Protein AF-A0A117S5V1-F1 (afdb_monomer_lite)

Radius of gyration: 14.35 Å; chains: 1; bounding box: 34×30×37 Å

Structure (mmCIF, N/CA/C/O backbone):
data_AF-A0A117S5V1-F1
#
_entry.id   AF-A0A117S5V1-F1
#
loop_
_atom_site.group_PDB
_atom_site.id
_atom_site.type_symbol
_atom_site.label_atom_id
_atom_site.label_alt_id
_atom_site.label_comp_id
_atom_site.label_asym_id
_atom_site.label_entity_id
_atom_site.label_seq_id
_atom_site.pdbx_PDB_ins_code
_atom_site.Cartn_x
_atom_site.Cartn_y
_atom_site.Cartn_z
_atom_site.occupancy
_atom_site.B_iso_or_equiv
_atom_site.auth_seq_id
_atom_site.auth_comp_id
_atom_site.auth_asym_id
_atom_site.auth_atom_id
_atom_site.pdbx_PDB_model_num
ATOM 1 N N . MET A 1 1 ? 0.806 6.254 17.071 1.00 56.28 1 MET A N 1
ATOM 2 C CA . MET A 1 1 ? 1.609 7.244 16.312 1.00 56.28 1 MET A CA 1
ATOM 3 C C . MET A 1 1 ? 2.548 6.593 15.286 1.00 56.28 1 MET A C 1
ATOM 5 O O . MET A 1 1 ? 2.661 7.131 14.195 1.00 56.28 1 MET A O 1
ATOM 9 N N . TYR A 1 2 ? 3.140 5.422 15.573 1.00 60.62 2 TYR A N 1
ATOM 10 C CA . TYR A 1 2 ? 4.070 4.694 14.683 1.00 60.62 2 TYR A CA 1
ATOM 11 C C . TYR A 1 2 ? 3.536 4.428 13.257 1.00 60.62 2 TYR A C 1
ATOM 13 O O . TYR A 1 2 ? 4.162 4.833 12.282 1.00 60.62 2 TYR A O 1
ATOM 21 N N . PHE A 1 3 ? 2.325 3.873 13.127 1.00 64.31 3 PHE A N 1
ATOM 22 C CA . PHE A 1 3 ? 1.746 3.521 11.820 1.00 64.31 3 PHE A CA 1
ATOM 23 C C . PHE A 1 3 ? 1.440 4.715 10.903 1.00 64.31 3 PHE A C 1
ATOM 25 O O . PHE A 1 3 ? 1.485 4.572 9.686 1.00 64.31 3 PHE A O 1
ATOM 32 N N . CYS A 1 4 ? 1.167 5.903 11.456 1.00 73.06 4 CYS A N 1
ATOM 33 C CA . CYS A 1 4 ? 0.989 7.110 10.640 1.00 73.06 4 CYS A CA 1
ATOM 34 C C . CYS A 1 4 ? 2.305 7.561 10.002 1.00 73.06 4 CYS A C 1
ATOM 36 O O . CYS A 1 4 ? 2.294 8.042 8.871 1.00 73.06 4 CYS A O 1
ATOM 38 N N . ASN A 1 5 ? 3.429 7.416 10.710 1.00 82.94 5 ASN A N 1
ATOM 39 C CA . ASN A 1 5 ? 4.734 7.777 10.163 1.00 82.94 5 ASN 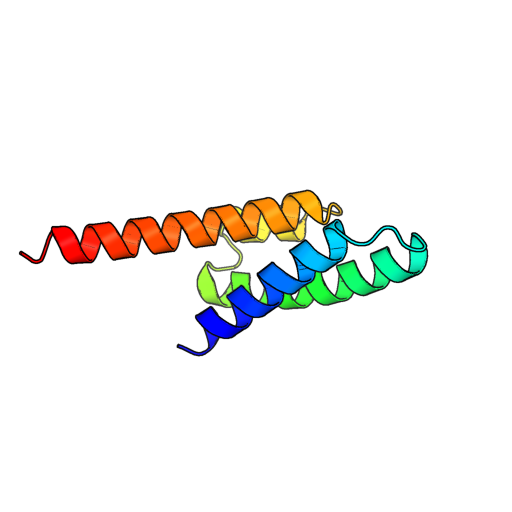A CA 1
ATOM 40 C C . ASN A 1 5 ? 5.165 6.780 9.089 1.00 82.94 5 ASN A C 1
ATOM 42 O O . ASN A 1 5 ? 5.552 7.203 8.007 1.00 82.94 5 ASN A O 1
ATOM 46 N N . GLU A 1 6 ? 5.020 5.480 9.349 1.00 89.38 6 GLU A N 1
ATOM 47 C CA . GLU A 1 6 ? 5.332 4.436 8.367 1.00 89.38 6 GLU A CA 1
ATOM 48 C C . GLU A 1 6 ? 4.483 4.587 7.094 1.00 89.38 6 GLU A C 1
ATOM 50 O O . GLU A 1 6 ? 5.015 4.601 5.986 1.00 89.38 6 GLU A O 1
ATOM 55 N N . PHE A 1 7 ? 3.175 4.829 7.242 1.00 90.31 7 PHE A N 1
ATOM 56 C CA . PHE A 1 7 ? 2.286 5.098 6.112 1.00 90.31 7 PHE A CA 1
ATOM 57 C C . PHE A 1 7 ? 2.734 6.312 5.285 1.00 90.31 7 PHE A C 1
ATOM 59 O O . PHE A 1 7 ? 2.773 6.239 4.056 1.00 90.31 7 PHE A O 1
ATOM 66 N N . LYS A 1 8 ? 3.088 7.427 5.940 1.00 89.81 8 LYS A N 1
ATOM 67 C CA . LYS A 1 8 ? 3.565 8.642 5.259 1.00 89.81 8 LYS A CA 1
ATOM 68 C C . LYS A 1 8 ? 4.877 8.399 4.518 1.00 89.81 8 LYS A C 1
ATOM 70 O O . LYS A 1 8 ? 4.997 8.828 3.374 1.00 89.81 8 LYS A O 1
ATOM 75 N N . THR A 1 9 ? 5.822 7.689 5.133 1.00 94.06 9 THR A N 1
ATOM 76 C CA . THR A 1 9 ? 7.091 7.319 4.492 1.00 94.06 9 THR A CA 1
ATOM 77 C C . THR A 1 9 ? 6.840 6.511 3.224 1.00 94.06 9 THR A C 1
ATOM 79 O O . THR A 1 9 ? 7.298 6.896 2.150 1.00 94.06 9 THR A O 1
ATOM 82 N N . LEU A 1 10 ? 6.024 5.458 3.315 1.00 94.00 10 LEU A N 1
ATOM 83 C CA . LEU A 1 10 ? 5.690 4.614 2.169 1.00 94.00 10 LEU A CA 1
ATOM 84 C C . LEU A 1 10 ? 4.942 5.389 1.070 1.00 94.00 10 LEU A C 1
ATOM 86 O O . LEU A 1 10 ? 5.175 5.143 -0.115 1.00 94.00 10 LEU A O 1
ATOM 90 N N . ASN A 1 11 ? 4.085 6.351 1.440 1.00 92.88 11 ASN A N 1
ATOM 91 C CA . ASN A 1 11 ? 3.377 7.201 0.477 1.00 92.88 11 ASN A CA 1
ATOM 92 C C . ASN A 1 11 ? 4.349 8.088 -0.320 1.00 92.88 11 ASN A C 1
ATOM 94 O O . ASN A 1 11 ? 4.262 8.182 -1.544 1.00 92.88 11 ASN A O 1
ATOM 98 N N . SER A 1 12 ? 5.318 8.694 0.364 1.00 93.06 12 SER A N 1
ATOM 99 C CA . SER A 1 12 ? 6.370 9.487 -0.277 1.00 93.06 12 SER A CA 1
ATOM 100 C C . SER A 1 12 ? 7.288 8.622 -1.145 1.00 93.06 12 SER A C 1
ATOM 102 O O . SER A 1 12 ? 7.742 9.049 -2.205 1.00 93.06 12 SER A O 1
ATOM 104 N N . GLU A 1 13 ? 7.571 7.385 -0.736 1.00 92.94 13 GLU A N 1
ATOM 105 C CA . GLU A 1 13 ? 8.391 6.466 -1.526 1.00 92.94 13 GLU A CA 1
ATOM 106 C C . GLU A 1 13 ? 7.714 6.022 -2.822 1.00 92.94 13 GLU A C 1
ATOM 108 O O . GLU A 1 13 ? 8.379 5.984 -3.863 1.00 92.94 13 GLU A O 1
ATOM 113 N N . ILE A 1 14 ? 6.408 5.731 -2.796 1.00 91.69 14 ILE A N 1
ATOM 114 C CA . ILE A 1 14 ? 5.669 5.369 -4.013 1.00 91.69 14 ILE A CA 1
ATOM 115 C C . ILE A 1 14 ? 5.510 6.587 -4.932 1.00 91.69 14 ILE A C 1
ATOM 117 O O . ILE A 1 14 ? 5.628 6.452 -6.148 1.00 91.69 14 ILE A O 1
ATOM 121 N N . GLU A 1 15 ? 5.344 7.788 -4.375 1.00 92.94 15 GLU A N 1
ATOM 122 C CA . GLU A 1 15 ? 5.347 9.033 -5.145 1.00 92.94 15 GLU A CA 1
ATOM 123 C C . GLU A 1 15 ? 6.700 9.266 -5.837 1.00 92.94 15 GLU A C 1
ATOM 125 O O . GLU A 1 15 ? 6.764 9.540 -7.036 1.00 92.94 15 GLU A O 1
ATOM 130 N N . ASN A 1 16 ? 7.802 9.096 -5.105 1.00 90.81 16 ASN A N 1
ATOM 131 C CA . ASN A 1 16 ? 9.152 9.201 -5.656 1.00 90.81 16 ASN A CA 1
ATOM 132 C C . ASN A 1 16 ? 9.425 8.142 -6.724 1.00 90.81 16 ASN A C 1
ATOM 134 O O . ASN A 1 16 ? 10.154 8.402 -7.681 1.00 90.81 16 ASN A O 1
ATOM 138 N N . LEU A 1 17 ? 8.852 6.949 -6.564 1.00 88.81 17 LEU A N 1
ATOM 139 C CA . LEU A 1 17 ? 8.914 5.902 -7.570 1.00 88.81 17 LEU A CA 1
ATOM 140 C C . LEU A 1 17 ? 8.218 6.358 -8.866 1.00 88.81 17 LEU A C 1
ATOM 142 O O . LEU A 1 17 ? 8.752 6.131 -9.945 1.00 88.81 17 LEU A O 1
ATOM 146 N N . LEU A 1 18 ? 7.076 7.045 -8.778 1.00 87.25 18 LEU A N 1
ATOM 147 C CA . LEU A 1 18 ? 6.347 7.566 -9.943 1.00 87.25 18 LEU A CA 1
ATOM 148 C C . LEU A 1 18 ? 7.053 8.728 -10.646 1.00 87.25 18 LEU A C 1
ATOM 150 O O . LEU A 1 18 ? 6.976 8.831 -11.864 1.00 87.25 18 LEU A O 1
ATOM 154 N N . LYS A 1 19 ? 7.730 9.598 -9.891 1.00 85.31 19 LYS A N 1
ATOM 155 C CA . LYS A 1 19 ? 8.429 10.778 -10.433 1.00 85.31 19 LYS A CA 1
ATOM 156 C C . LYS A 1 19 ? 9.742 10.442 -11.147 1.00 85.31 19 LYS A C 1
ATOM 158 O O . LYS A 1 19 ? 10.289 11.292 -11.842 1.00 85.31 19 LYS A O 1
ATOM 163 N N . ARG A 1 20 ? 10.291 9.244 -10.933 1.00 79.06 20 ARG A N 1
ATOM 164 C CA . ARG A 1 20 ? 11.594 8.839 -11.468 1.00 79.06 20 ARG A CA 1
ATOM 165 C C . ARG A 1 20 ? 11.437 8.073 -12.775 1.00 79.06 20 ARG A C 1
ATOM 167 O O . ARG A 1 20 ? 10.906 6.966 -12.784 1.00 79.06 20 ARG A O 1
ATOM 174 N N . ASP A 1 21 ? 11.999 8.637 -13.835 1.00 59.78 21 ASP A N 1
ATOM 175 C CA . ASP A 1 21 ? 12.090 8.014 -15.151 1.00 59.78 21 ASP A CA 1
ATOM 176 C C . ASP A 1 21 ? 13.395 7.201 -15.237 1.00 59.78 21 ASP A C 1
ATOM 178 O O . ASP A 1 21 ? 14.464 7.722 -15.550 1.00 59.78 21 ASP A O 1
ATOM 182 N N . HIS A 1 22 ? 13.361 5.932 -14.819 1.00 62.81 22 HIS A N 1
ATOM 183 C CA . HIS A 1 22 ? 14.543 5.063 -14.835 1.00 62.81 22 HIS A CA 1
ATOM 184 C C . HIS A 1 22 ? 14.199 3.605 -15.155 1.00 62.81 22 HIS A C 1
ATOM 186 O O . HIS A 1 22 ? 13.131 3.108 -14.802 1.00 62.81 22 HIS A O 1
ATOM 192 N N . HIS A 1 23 ? 15.170 2.926 -15.785 1.00 64.31 23 HIS A N 1
ATOM 193 C CA . HIS A 1 23 ? 15.211 1.512 -16.183 1.00 64.31 23 HIS A CA 1
ATOM 194 C C . HIS A 1 23 ? 14.103 0.620 -15.590 1.00 64.31 23 HIS A C 1
ATOM 196 O O . HIS A 1 23 ? 14.117 0.246 -14.412 1.00 64.31 23 HIS A O 1
ATOM 202 N N . HIS A 1 24 ? 13.202 0.195 -16.480 1.00 66.62 24 HIS A N 1
ATOM 203 C CA . HIS A 1 24 ? 11.963 -0.541 -16.210 1.00 66.62 24 HIS A CA 1
ATOM 204 C C . HIS A 1 24 ? 12.118 -1.731 -15.232 1.00 66.62 24 HIS A C 1
ATOM 206 O O . HIS A 1 24 ? 11.248 -1.978 -14.399 1.00 66.62 24 HIS A O 1
ATOM 212 N N . VAL A 1 25 ? 13.241 -2.460 -15.290 1.00 69.12 25 VAL A N 1
ATOM 213 C CA . VAL A 1 25 ? 13.489 -3.669 -14.477 1.00 69.12 25 VAL A CA 1
ATOM 214 C C . VAL A 1 25 ? 13.774 -3.348 -13.004 1.00 69.12 25 VAL A C 1
ATOM 216 O O . VAL A 1 25 ? 13.257 -4.020 -12.106 1.00 69.12 25 VAL A O 1
ATOM 219 N N . VAL A 1 26 ? 14.583 -2.319 -12.732 1.00 70.94 26 VAL A N 1
ATOM 220 C CA . VAL A 1 26 ? 14.922 -1.901 -11.358 1.00 70.94 26 VAL A CA 1
ATOM 221 C C . VAL A 1 26 ? 13.681 -1.337 -10.668 1.00 70.94 26 VAL A C 1
ATOM 223 O O . VAL A 1 26 ? 13.425 -1.621 -9.496 1.00 70.94 26 VAL A O 1
ATOM 226 N N . HIS A 1 27 ? 12.864 -0.613 -11.433 1.00 81.12 27 HIS A N 1
ATOM 227 C CA . HIS A 1 27 ? 11.603 -0.037 -10.984 1.00 81.12 27 HIS A CA 1
ATOM 228 C C . HIS A 1 27 ? 10.593 -1.105 -10.549 1.00 81.12 27 HIS A C 1
ATOM 230 O O . HIS A 1 27 ? 10.048 -1.020 -9.450 1.00 81.12 27 HIS A O 1
ATOM 236 N N . GLN A 1 28 ? 10.435 -2.182 -11.327 1.00 83.44 28 GLN A N 1
ATOM 237 C CA . GLN A 1 28 ? 9.540 -3.289 -10.971 1.00 83.44 28 GLN A CA 1
ATOM 238 C C . GLN A 1 28 ? 9.960 -4.025 -9.692 1.00 83.44 28 GLN A C 1
ATOM 240 O O . GLN A 1 28 ? 9.108 -4.351 -8.861 1.00 83.44 28 GLN A O 1
ATOM 245 N N . ARG A 1 29 ? 11.263 -4.288 -9.498 1.00 87.44 29 ARG A N 1
ATOM 246 C CA . ARG A 1 29 ? 11.748 -4.919 -8.255 1.00 87.44 29 ARG A CA 1
ATOM 247 C C . ARG A 1 29 ? 11.486 -4.023 -7.051 1.00 87.44 29 ARG A C 1
ATOM 249 O O . ARG A 1 29 ? 10.934 -4.499 -6.060 1.00 87.44 29 ARG A O 1
ATOM 256 N N . LYS A 1 30 ? 11.822 -2.734 -7.163 1.00 89.69 30 LYS A N 1
ATOM 257 C CA . LYS A 1 30 ? 11.588 -1.754 -6.099 1.00 89.69 30 LYS A CA 1
ATOM 258 C C . LYS A 1 30 ? 10.099 -1.628 -5.778 1.00 89.69 30 LYS A C 1
ATOM 260 O O . LYS A 1 30 ? 9.724 -1.680 -4.611 1.00 89.69 30 LYS A O 1
ATOM 265 N N . PHE A 1 31 ? 9.249 -1.569 -6.802 1.00 91.62 31 PHE A N 1
ATOM 266 C CA . PHE A 1 31 ? 7.802 -1.554 -6.629 1.00 91.62 31 PHE A CA 1
ATOM 267 C C . PHE A 1 31 ? 7.294 -2.788 -5.883 1.00 91.62 31 PHE A C 1
ATOM 269 O O . PHE A 1 31 ? 6.484 -2.661 -4.972 1.00 91.62 31 PHE A O 1
ATOM 276 N N . LYS A 1 32 ? 7.767 -3.990 -6.233 1.00 92.88 32 LYS A N 1
ATOM 277 C CA . LYS A 1 32 ? 7.315 -5.232 -5.592 1.00 92.88 32 LYS A CA 1
ATOM 278 C C . LYS A 1 32 ? 7.640 -5.263 -4.097 1.00 92.88 32 LYS A C 1
ATOM 280 O O . LYS A 1 32 ? 6.809 -5.738 -3.325 1.00 92.88 32 LYS A O 1
ATOM 285 N N . THR A 1 33 ? 8.816 -4.777 -3.700 1.00 94.00 33 THR A N 1
ATOM 286 C CA . THR A 1 33 ? 9.191 -4.647 -2.283 1.00 94.00 33 THR A CA 1
ATOM 287 C C . THR A 1 33 ? 8.295 -3.630 -1.585 1.00 94.00 33 THR A C 1
ATOM 289 O O . THR A 1 33 ? 7.601 -3.984 -0.636 1.00 94.00 33 THR A O 1
ATOM 292 N N . LEU A 1 34 ? 8.191 -2.424 -2.146 1.00 94.38 34 LEU A N 1
ATOM 293 C CA . LEU A 1 34 ? 7.391 -1.340 -1.581 1.00 94.38 34 LEU A CA 1
ATOM 294 C 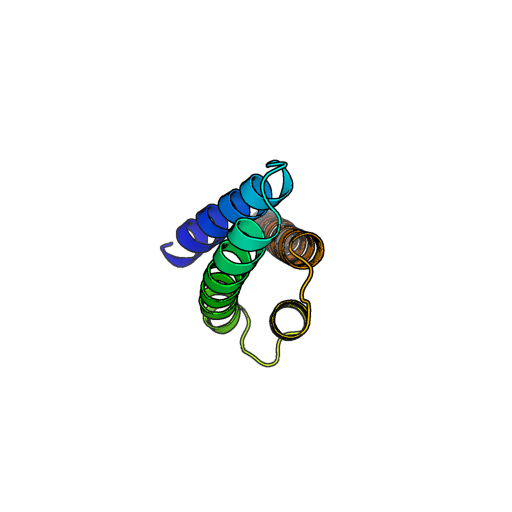C . LEU A 1 34 ? 5.907 -1.719 -1.435 1.00 94.38 34 LEU A C 1
ATOM 296 O O . LEU A 1 34 ? 5.271 -1.468 -0.416 1.00 94.38 34 LEU A O 1
ATOM 300 N N . LYS A 1 35 ? 5.350 -2.419 -2.428 1.00 95.62 35 LYS A N 1
ATOM 301 C CA . LYS A 1 35 ? 3.977 -2.935 -2.402 1.00 95.62 35 LYS A CA 1
ATOM 302 C C . LYS A 1 35 ? 3.740 -3.895 -1.231 1.00 95.62 35 LYS A C 1
ATOM 304 O O . LYS A 1 35 ? 2.653 -3.883 -0.660 1.00 95.62 35 LYS A O 1
ATOM 309 N N . LYS A 1 36 ? 4.713 -4.744 -0.879 1.00 96.00 36 LYS A N 1
ATOM 310 C CA . LYS A 1 36 ? 4.578 -5.670 0.259 1.00 96.00 36 LYS A CA 1
ATOM 311 C C . LYS A 1 36 ? 4.522 -4.920 1.585 1.00 96.00 36 LYS A C 1
ATOM 313 O O . LYS A 1 36 ? 3.682 -5.255 2.414 1.00 96.00 36 LYS A O 1
ATOM 318 N N . GLU A 1 37 ? 5.370 -3.914 1.757 1.00 95.88 37 GLU A N 1
ATOM 319 C CA . GLU A 1 37 ? 5.395 -3.076 2.960 1.00 95.88 37 GLU A CA 1
ATOM 320 C C . GLU A 1 37 ? 4.085 -2.293 3.105 1.00 95.88 37 GLU A C 1
ATOM 322 O O . GLU A 1 37 ? 3.432 -2.364 4.146 1.00 95.88 37 GLU A O 1
ATOM 327 N N . ILE A 1 38 ? 3.609 -1.681 2.013 1.00 95.00 38 ILE A N 1
ATOM 328 C CA . ILE A 1 38 ? 2.301 -1.011 1.971 1.00 95.00 38 ILE A CA 1
ATOM 329 C C . ILE A 1 38 ? 1.179 -1.981 2.354 1.00 95.00 38 ILE A C 1
ATOM 331 O O . ILE A 1 38 ? 0.323 -1.637 3.163 1.00 95.00 38 ILE A O 1
ATOM 335 N N . LEU A 1 39 ? 1.172 -3.208 1.822 1.00 95.94 39 LEU A N 1
ATOM 336 C CA . LEU A 1 39 ? 0.180 -4.214 2.211 1.00 95.94 39 LEU A CA 1
ATOM 337 C C . LEU A 1 39 ? 0.268 -4.572 3.700 1.00 95.94 39 LEU A C 1
ATOM 339 O O . LEU A 1 39 ? -0.774 -4.751 4.325 1.00 95.94 39 LEU A O 1
ATOM 343 N N . GLY A 1 40 ? 1.468 -4.651 4.278 1.00 94.75 40 GLY A N 1
ATOM 344 C CA . GLY A 1 40 ? 1.654 -4.866 5.715 1.00 94.75 40 GLY A CA 1
ATOM 345 C C . GLY A 1 40 ? 0.972 -3.780 6.547 1.00 94.75 40 GLY A C 1
ATOM 346 O O . GLY A 1 40 ? 0.162 -4.083 7.424 1.00 94.75 40 GLY A O 1
ATOM 347 N N . VAL A 1 41 ? 1.212 -2.516 6.198 1.00 92.94 41 VAL A N 1
ATOM 348 C CA . VAL A 1 41 ? 0.589 -1.368 6.871 1.00 92.94 41 VAL A CA 1
ATOM 349 C C . VAL A 1 41 ? -0.928 -1.348 6.660 1.00 92.94 41 VAL A C 1
ATOM 351 O O . VAL A 1 41 ? -1.681 -1.213 7.622 1.00 92.94 41 VAL A O 1
ATOM 354 N N . LEU A 1 42 ? -1.411 -1.548 5.429 1.00 92.69 42 LEU A N 1
ATOM 355 C CA . LEU A 1 42 ? -2.847 -1.550 5.125 1.00 92.69 42 LEU A CA 1
ATOM 356 C C . LEU A 1 42 ? -3.598 -2.690 5.815 1.00 92.69 42 LEU A C 1
ATOM 358 O O . LEU A 1 42 ? -4.726 -2.490 6.262 1.00 92.69 42 LEU A O 1
ATOM 362 N N . LYS A 1 43 ? -2.984 -3.872 5.930 1.00 93.62 43 LYS A N 1
ATOM 363 C CA . LYS A 1 43 ? -3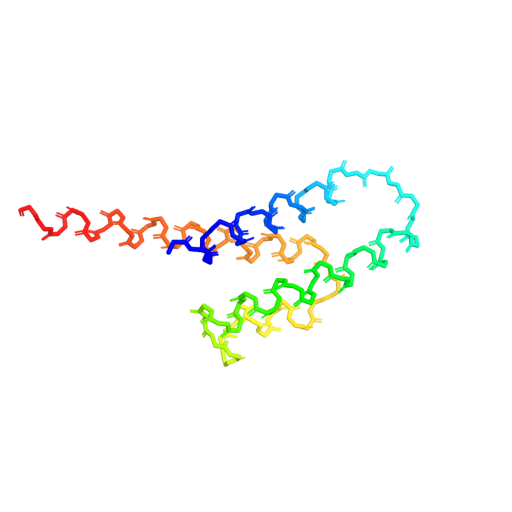.561 -4.997 6.672 1.00 93.62 43 LYS A CA 1
ATOM 364 C C . LYS A 1 43 ? -3.786 -4.623 8.131 1.00 93.62 43 LYS A C 1
ATOM 366 O O . LYS A 1 43 ? -4.857 -4.900 8.658 1.00 93.62 43 LYS A O 1
ATOM 371 N N . THR A 1 44 ? -2.803 -3.989 8.761 1.00 91.12 44 THR A N 1
ATOM 372 C CA . THR A 1 44 ? -2.894 -3.583 10.168 1.00 91.12 44 THR A CA 1
ATOM 373 C C . THR A 1 44 ? -3.879 -2.432 10.372 1.00 91.12 44 THR A C 1
ATOM 375 O O . THR A 1 44 ? -4.608 -2.427 11.358 1.00 91.12 44 THR A O 1
ATOM 378 N N . LEU A 1 45 ? -3.937 -1.472 9.441 1.00 88.50 45 LEU A N 1
ATOM 379 C CA . LEU A 1 45 ? -4.801 -0.292 9.557 1.00 88.50 45 LEU A CA 1
ATOM 380 C C . LEU A 1 45 ? -6.271 -0.556 9.210 1.00 88.50 45 LEU A C 1
ATOM 382 O O . LEU A 1 45 ? -7.155 -0.010 9.862 1.00 88.50 45 LEU A O 1
ATOM 386 N N . LEU A 1 46 ? -6.536 -1.333 8.157 1.00 89.75 46 LEU A N 1
ATOM 387 C CA . LEU A 1 46 ? -7.871 -1.473 7.559 1.00 89.75 46 LEU A CA 1
ATOM 388 C C . LEU A 1 46 ? -8.367 -2.926 7.511 1.00 89.75 46 LEU A C 1
ATOM 390 O O . LEU A 1 46 ? -9.544 -3.166 7.247 1.00 89.75 46 LEU A O 1
ATOM 394 N N . GLY A 1 47 ? -7.488 -3.903 7.743 1.00 92.12 47 GLY A N 1
ATOM 395 C CA . GLY A 1 47 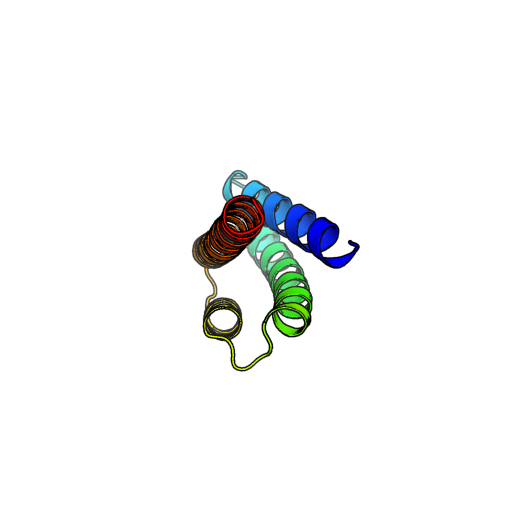? -7.791 -5.326 7.600 1.00 92.12 47 GLY A CA 1
ATOM 396 C C . GLY A 1 47 ? -7.722 -5.824 6.152 1.00 92.12 47 GLY A C 1
ATOM 397 O O . GLY A 1 47 ? -7.899 -5.073 5.189 1.00 92.12 47 GLY A O 1
ATOM 398 N N . GLU A 1 48 ? -7.499 -7.132 5.981 1.00 93.44 48 GLU A N 1
ATOM 399 C CA . GLU A 1 48 ? -7.400 -7.761 4.650 1.00 93.44 48 GLU A CA 1
ATOM 400 C C . GLU A 1 48 ? -8.717 -7.745 3.859 1.00 93.44 48 GLU A C 1
ATOM 402 O O . GLU A 1 48 ? -8.709 -7.811 2.628 1.00 93.44 48 GLU A O 1
ATOM 407 N N . ALA A 1 49 ? -9.851 -7.650 4.558 1.00 92.94 49 ALA A N 1
ATOM 408 C CA . ALA A 1 49 ? -11.173 -7.572 3.945 1.00 92.94 49 ALA A CA 1
ATOM 409 C C . ALA A 1 49 ? -11.476 -6.186 3.346 1.00 92.94 49 ALA A C 1
ATOM 411 O O . ALA A 1 49 ? -12.428 -6.055 2.572 1.00 92.94 49 ALA A O 1
ATOM 412 N N . SER A 1 50 ? -10.679 -5.160 3.674 1.00 94.19 50 SER A N 1
ATOM 413 C CA . SER A 1 50 ? -10.894 -3.804 3.166 1.00 94.19 50 SER A CA 1
ATOM 414 C C . SER A 1 50 ? -10.752 -3.729 1.647 1.00 94.19 50 SER A C 1
ATOM 416 O O . SER A 1 50 ? -9.965 -4.443 1.007 1.00 94.19 50 SER A O 1
ATOM 418 N N . ARG A 1 51 ? -11.531 -2.826 1.043 1.00 95.25 51 ARG A N 1
ATOM 419 C CA . ARG A 1 51 ? -11.494 -2.588 -0.403 1.00 95.25 51 ARG A CA 1
ATOM 420 C C . ARG A 1 51 ? -10.112 -2.098 -0.822 1.00 95.25 51 ARG A C 1
ATOM 422 O O . ARG A 1 51 ? -9.583 -2.544 -1.835 1.00 95.25 51 ARG A O 1
ATOM 429 N N . GLU A 1 52 ? -9.533 -1.211 -0.031 1.00 94.19 52 GLU A N 1
ATOM 430 C CA . GLU A 1 52 ? -8.235 -0.589 -0.239 1.00 94.19 52 GLU A CA 1
ATOM 431 C C . GLU A 1 52 ? -7.120 -1.636 -0.259 1.00 94.19 52 GLU A C 1
ATOM 433 O O . GLU A 1 52 ? -6.338 -1.681 -1.212 1.00 94.19 52 GLU A O 1
ATOM 438 N N . TYR A 1 53 ? -7.102 -2.544 0.724 1.00 95.94 53 TYR A N 1
ATOM 439 C CA . TYR A 1 53 ? -6.14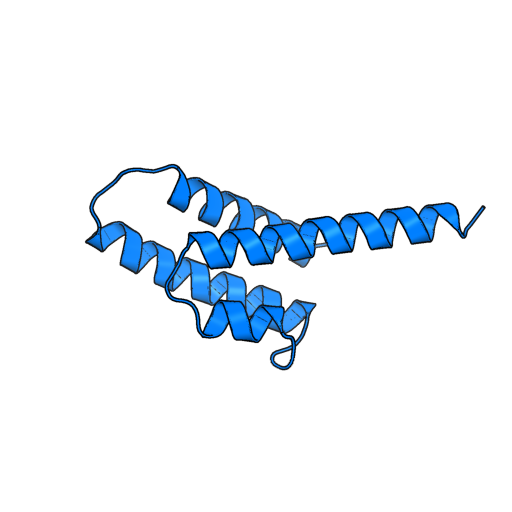5 -3.647 0.759 1.00 95.94 53 TYR A CA 1
ATOM 440 C C . TYR A 1 53 ? -6.278 -4.548 -0.473 1.00 95.94 53 TYR A C 1
ATOM 442 O O . TYR A 1 53 ? -5.281 -4.863 -1.126 1.00 95.94 53 TYR A O 1
ATOM 450 N N . ARG A 1 54 ? -7.507 -4.929 -0.849 1.00 96.69 54 ARG A N 1
ATOM 451 C CA . ARG A 1 54 ? -7.756 -5.771 -2.033 1.00 96.69 54 ARG A CA 1
ATOM 452 C C . ARG A 1 54 ? -7.295 -5.112 -3.330 1.00 96.69 54 ARG A C 1
ATOM 454 O O . ARG A 1 54 ? -6.666 -5.779 -4.151 1.00 96.69 54 ARG A O 1
ATOM 461 N N . VAL A 1 55 ? -7.575 -3.821 -3.517 1.00 96.88 55 VAL A N 1
ATOM 462 C CA . VAL A 1 55 ? -7.147 -3.072 -4.710 1.00 96.88 55 VAL A CA 1
ATOM 463 C C . VAL A 1 55 ? -5.625 -3.040 -4.799 1.00 96.88 55 VAL A C 1
ATOM 465 O O . VAL A 1 55 ? -5.075 -3.378 -5.849 1.00 96.88 55 VAL A O 1
ATOM 468 N N . VAL A 1 56 ? -4.937 -2.708 -3.700 1.00 96.19 56 VAL A N 1
ATOM 469 C CA . VAL A 1 56 ? -3.469 -2.705 -3.667 1.00 96.19 56 VAL A CA 1
ATOM 470 C C . VAL A 1 56 ? -2.924 -4.108 -3.907 1.00 96.19 56 VAL A C 1
ATOM 472 O O . VAL A 1 56 ? -1.992 -4.264 -4.684 1.00 96.19 56 VAL A O 1
ATOM 475 N N . LYS A 1 57 ? -3.521 -5.156 -3.332 1.00 96.38 57 LYS A N 1
ATOM 476 C CA . LYS A 1 57 ? -3.070 -6.542 -3.523 1.00 96.38 57 LYS A CA 1
ATOM 477 C C . LYS A 1 57 ? -3.111 -6.961 -4.993 1.00 96.38 57 LYS A C 1
ATOM 479 O O . LYS A 1 57 ? -2.141 -7.544 -5.479 1.00 96.38 57 LYS A O 1
ATOM 484 N N . LEU A 1 58 ? -4.189 -6.633 -5.703 1.00 96.19 58 LEU A N 1
ATOM 485 C CA . LEU A 1 58 ? -4.434 -7.091 -7.074 1.00 96.19 58 LEU A CA 1
ATOM 486 C C . LEU A 1 58 ? -3.743 -6.245 -8.151 1.00 96.19 58 LEU A C 1
ATOM 488 O O . LEU A 1 58 ? -3.416 -6.767 -9.212 1.00 96.19 58 LEU A O 1
ATOM 492 N N . THR A 1 59 ? -3.497 -4.957 -7.904 1.00 94.31 59 THR A N 1
ATOM 493 C CA . THR A 1 59 ? -2.907 -4.077 -8.923 1.00 94.31 59 THR A CA 1
ATOM 494 C C . THR A 1 59 ? -1.408 -4.304 -9.113 1.00 94.31 59 THR A C 1
ATOM 496 O O . THR A 1 59 ? -0.666 -4.484 -8.150 1.00 94.31 59 THR A O 1
ATOM 499 N N . ASN A 1 60 ? -0.931 -4.218 -10.354 1.00 91.00 60 ASN A N 1
ATOM 500 C CA . ASN A 1 60 ? 0.501 -4.151 -10.674 1.00 91.00 60 ASN A CA 1
ATOM 501 C C . ASN A 1 60 ? 0.964 -2.728 -11.024 1.00 91.00 60 ASN A C 1
ATOM 503 O O . ASN A 1 60 ? 2.116 -2.539 -11.396 1.00 91.00 60 ASN A O 1
ATOM 507 N N . SER A 1 61 ? 0.081 -1.733 -10.909 1.00 90.50 61 SER A N 1
ATOM 508 C CA . SER A 1 61 ? 0.385 -0.340 -11.234 1.00 90.50 61 SER A CA 1
ATOM 509 C C . SER A 1 61 ? 0.778 0.450 -9.979 1.00 90.50 61 SER A C 1
ATOM 511 O O . SER A 1 61 ? -0.063 0.610 -9.086 1.00 90.50 61 SER A O 1
ATOM 513 N N . PRO A 1 62 ? 1.999 1.017 -9.923 1.00 91.75 62 PRO A N 1
ATOM 514 C CA . PRO A 1 62 ? 2.411 1.921 -8.850 1.00 91.75 62 PRO A CA 1
ATOM 515 C C . PRO A 1 62 ? 1.495 3.140 -8.703 1.00 91.75 62 PRO A C 1
ATOM 517 O O . PRO A 1 62 ? 1.216 3.577 -7.588 1.00 91.75 62 PRO A O 1
ATOM 520 N N . ALA A 1 63 ? 0.959 3.648 -9.818 1.00 92.19 63 ALA A N 1
ATOM 521 C CA . ALA A 1 63 ? 0.087 4.821 -9.826 1.00 92.19 63 ALA A CA 1
ATOM 522 C C . ALA A 1 63 ? -1.247 4.543 -9.123 1.00 92.19 63 ALA A C 1
ATOM 524 O O . ALA A 1 63 ? -1.755 5.381 -8.379 1.00 92.19 63 ALA A O 1
ATOM 525 N N . ILE A 1 64 ? -1.795 3.337 -9.309 1.00 95.00 64 ILE A N 1
ATOM 526 C CA . ILE A 1 64 ? -3.012 2.912 -8.610 1.00 95.00 64 ILE A CA 1
ATOM 527 C C . ILE A 1 64 ? -2.743 2.786 -7.108 1.00 95.00 64 ILE A C 1
ATOM 529 O O . ILE A 1 64 ? -3.566 3.240 -6.315 1.00 95.00 64 ILE A O 1
ATOM 533 N N . VAL A 1 65 ? -1.598 2.219 -6.711 1.00 96.00 65 VAL A N 1
ATOM 534 C CA . VAL A 1 65 ? -1.226 2.108 -5.290 1.00 96.00 65 VAL A CA 1
ATOM 535 C C . VAL A 1 65 ? -1.131 3.492 -4.644 1.00 96.00 65 VAL A C 1
ATOM 537 O O . VAL A 1 65 ? -1.780 3.721 -3.626 1.00 96.00 65 VAL A O 1
ATOM 540 N N . PHE A 1 66 ? -0.423 4.436 -5.270 1.00 94.94 66 PHE A N 1
ATOM 541 C CA . PHE A 1 66 ? -0.318 5.812 -4.774 1.00 94.94 66 PHE A CA 1
ATOM 542 C C . PHE A 1 66 ? -1.685 6.497 -4.646 1.00 94.94 66 PHE A C 1
ATOM 544 O O . PHE A 1 66 ? -1.986 7.120 -3.629 1.00 94.94 66 PHE A O 1
ATOM 551 N N . LYS A 1 67 ? -2.571 6.319 -5.635 1.00 95.44 67 LYS A N 1
ATOM 552 C CA . LYS A 1 67 ? -3.931 6.873 -5.583 1.00 95.44 67 LYS A CA 1
ATOM 553 C C . LYS A 1 67 ? -4.733 6.333 -4.395 1.00 95.44 67 LYS A C 1
ATOM 555 O O . LYS A 1 67 ? -5.449 7.099 -3.753 1.00 95.44 67 LYS A O 1
ATOM 560 N N . VAL A 1 68 ? -4.618 5.037 -4.092 1.00 95.44 68 VAL A N 1
ATOM 561 C CA . VAL A 1 68 ? -5.279 4.434 -2.921 1.00 95.44 68 VAL A CA 1
ATOM 562 C C . VAL A 1 68 ? -4.714 5.006 -1.624 1.00 95.44 68 VAL A C 1
ATOM 564 O O . VAL A 1 68 ? -5.486 5.356 -0.735 1.00 95.44 68 VAL A O 1
ATOM 567 N N . MET A 1 69 ? -3.394 5.157 -1.519 1.00 94.31 69 MET A N 1
ATOM 568 C CA . MET A 1 69 ? -2.774 5.738 -0.327 1.00 94.31 69 MET A CA 1
ATOM 569 C C . MET A 1 69 ? -3.228 7.187 -0.095 1.00 94.31 69 MET A C 1
ATOM 571 O O . MET A 1 69 ? -3.665 7.519 1.006 1.00 94.31 69 MET A O 1
ATOM 575 N N . ASN A 1 70 ? -3.261 8.022 -1.136 1.00 93.69 70 ASN A N 1
ATOM 576 C CA . ASN A 1 70 ? -3.783 9.388 -1.020 1.00 93.69 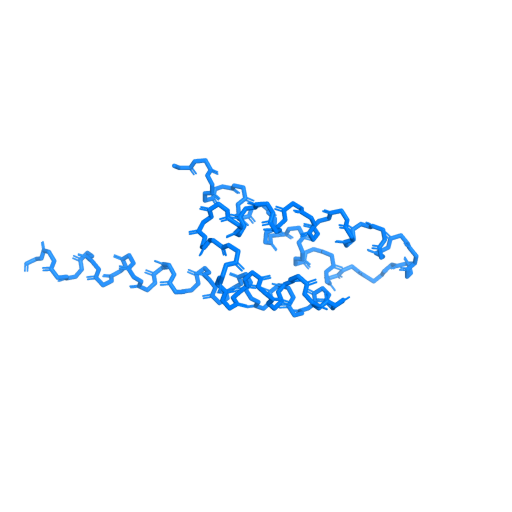70 ASN A CA 1
ATOM 577 C C . ASN A 1 70 ? -5.271 9.422 -0.644 1.00 93.69 70 ASN A C 1
ATOM 579 O O . ASN A 1 70 ? -5.686 10.259 0.153 1.00 93.69 70 ASN A O 1
ATOM 583 N N . HIS A 1 71 ? -6.076 8.491 -1.165 1.00 92.94 71 HIS A N 1
ATOM 584 C CA . HIS A 1 71 ? -7.481 8.372 -0.777 1.00 92.94 71 HIS A CA 1
ATOM 585 C C . HIS A 1 71 ? -7.647 8.075 0.722 1.00 92.94 71 HIS A C 1
ATOM 587 O O . HIS A 1 71 ? -8.499 8.671 1.380 1.00 92.94 71 HIS A O 1
ATOM 593 N N . ILE A 1 72 ? -6.818 7.184 1.274 1.00 90.62 72 ILE A N 1
ATOM 594 C CA . ILE A 1 72 ? -6.824 6.855 2.706 1.00 90.62 72 ILE A CA 1
ATOM 595 C C . ILE A 1 72 ? -6.376 8.058 3.541 1.00 90.62 72 ILE A C 1
ATOM 597 O O . ILE A 1 72 ? -7.015 8.361 4.552 1.00 90.62 72 ILE A O 1
ATOM 601 N N . ALA A 1 73 ? -5.319 8.758 3.115 1.00 88.31 73 ALA A N 1
ATOM 602 C CA . ALA A 1 73 ? -4.816 9.948 3.799 1.00 88.31 73 ALA A CA 1
ATOM 603 C C . ALA A 1 73 ? -5.907 11.026 3.898 1.00 88.31 73 ALA A C 1
ATOM 605 O O . ALA A 1 73 ? -6.277 11.426 5.001 1.00 88.31 73 ALA A O 1
ATOM 606 N N . ALA A 1 74 ? -6.518 11.382 2.763 1.00 87.19 74 ALA A N 1
ATOM 607 C CA . ALA A 1 74 ? -7.579 12.385 2.698 1.00 87.19 74 ALA A CA 1
ATOM 608 C C . ALA A 1 74 ? -8.808 12.002 3.542 1.00 87.19 74 ALA A C 1
ATOM 610 O O . ALA A 1 74 ? -9.390 12.841 4.232 1.00 87.19 74 ALA A O 1
ATOM 611 N N . ARG A 1 75 ? -9.201 10.719 3.541 1.00 84.25 75 ARG A N 1
ATOM 612 C CA . ARG A 1 75 ? -10.293 10.221 4.399 1.00 84.25 75 ARG A CA 1
ATOM 613 C C . ARG A 1 75 ? -9.967 10.347 5.881 1.00 84.25 75 ARG A C 1
ATOM 615 O O . ARG A 1 75 ? -10.840 10.708 6.664 1.00 84.25 75 ARG A O 1
ATOM 622 N N . THR A 1 76 ? -8.734 10.039 6.269 1.00 76.62 76 THR A N 1
ATOM 623 C CA . THR A 1 76 ? -8.299 10.095 7.670 1.00 76.62 76 THR A CA 1
ATOM 624 C C . THR A 1 76 ? -8.240 11.533 8.177 1.00 76.62 76 THR A C 1
ATOM 626 O O . THR A 1 76 ? -8.701 11.811 9.285 1.00 76.62 76 THR A O 1
ATOM 629 N N . GLU A 1 77 ? -7.742 12.458 7.357 1.00 74.06 77 GLU A N 1
ATOM 630 C CA . GLU A 1 77 ? -7.753 13.896 7.650 1.00 74.06 77 GLU A CA 1
ATOM 631 C C . GLU A 1 77 ? -9.186 14.405 7.815 1.00 74.06 77 GLU A C 1
ATOM 633 O O . GLU A 1 77 ? -9.516 14.976 8.851 1.00 74.06 77 GLU A O 1
ATOM 638 N N . THR A 1 78 ? -10.071 14.070 6.870 1.00 63.75 78 THR A N 1
ATOM 639 C CA . THR A 1 78 ? -11.495 14.436 6.928 1.00 63.75 78 THR A CA 1
ATOM 640 C C . THR A 1 78 ? -12.165 13.925 8.208 1.00 63.75 78 THR A C 1
ATOM 642 O O . THR A 1 78 ? -12.856 14.675 8.894 1.00 63.75 78 THR A O 1
ATOM 645 N N . LEU A 1 79 ? -11.937 12.661 8.581 1.00 60.44 79 LEU A N 1
ATOM 646 C CA . LEU A 1 79 ? -12.489 12.074 9.808 1.00 60.44 79 LEU A CA 1
ATOM 647 C C . LEU A 1 79 ? -11.946 12.736 11.081 1.00 60.44 79 LEU A C 1
ATOM 649 O O . LEU A 1 79 ? -12.671 12.849 12.070 1.00 60.44 79 LEU A O 1
ATOM 653 N N . THR A 1 80 ? -10.686 13.167 11.064 1.00 60.41 80 THR A N 1
ATOM 654 C CA . THR A 1 80 ? -10.059 13.866 12.192 1.00 60.41 80 THR A CA 1
ATOM 655 C C . THR A 1 80 ? -10.641 15.272 12.337 1.00 60.41 80 THR A C 1
ATOM 657 O O . THR A 1 80 ? -11.049 15.640 13.436 1.00 60.41 80 THR A O 1
ATOM 660 N N . SER A 1 81 ? -10.780 16.008 11.230 1.00 59.84 81 SER A N 1
ATOM 661 C CA . SER A 1 81 ? -11.373 17.351 11.199 1.00 59.84 81 SER A CA 1
ATOM 662 C C . SER A 1 81 ? -12.843 17.363 11.621 1.00 59.84 81 SER A C 1
ATOM 664 O O . SER A 1 81 ? -13.259 18.251 12.365 1.00 59.84 81 SER A O 1
ATOM 666 N N . ILE A 1 82 ? -13.630 16.364 11.203 1.00 56.44 82 ILE A N 1
ATOM 667 C CA . ILE A 1 82 ? -15.026 16.241 11.641 1.00 56.44 82 ILE A CA 1
ATOM 668 C C . ILE A 1 82 ? -15.073 16.016 13.153 1.00 56.44 82 ILE A C 1
ATOM 670 O O . ILE A 1 82 ? -15.772 16.752 13.836 1.00 56.44 82 ILE A O 1
ATOM 674 N N . LYS A 1 83 ? -14.289 15.076 13.702 1.00 57.03 83 LYS A N 1
ATOM 675 C CA . LYS A 1 83 ? -14.262 14.807 15.152 1.00 57.03 83 LYS A CA 1
ATOM 676 C C . LYS A 1 83 ? -13.907 16.033 15.993 1.00 57.03 83 LYS A C 1
ATOM 678 O O . LYS A 1 83 ? -14.495 16.209 17.051 1.00 57.03 83 LYS A O 1
ATOM 683 N N . THR A 1 84 ? -12.988 16.880 15.533 1.00 59.75 84 THR A N 1
ATOM 684 C CA . THR A 1 84 ? -12.675 18.142 16.222 1.00 59.75 84 THR A CA 1
ATOM 685 C C . THR A 1 84 ? -13.807 19.165 16.148 1.00 59.75 84 THR A C 1
ATOM 687 O O . THR A 1 84 ? -13.958 19.945 17.078 1.00 59.75 84 THR A O 1
ATOM 690 N N . ALA A 1 85 ? -14.613 19.157 15.082 1.00 55.31 85 ALA A N 1
ATOM 691 C CA . ALA A 1 85 ? -15.714 20.103 14.903 1.00 55.31 85 ALA A CA 1
ATOM 692 C C . ALA A 1 85 ? -16.988 19.721 15.681 1.00 55.31 85 ALA A C 1
ATOM 694 O O . ALA A 1 85 ? -17.724 20.610 16.087 1.00 55.31 85 ALA A O 1
ATOM 695 N N . VAL A 1 86 ? -17.252 18.426 15.910 1.00 58.12 86 VAL A N 1
ATOM 696 C CA . VAL A 1 86 ? -18.418 17.970 16.708 1.00 58.12 86 VAL A CA 1
ATOM 697 C C . VAL A 1 86 ? -18.191 18.030 18.220 1.00 58.12 86 VAL A C 1
ATOM 699 O O . VAL A 1 86 ? -19.123 17.791 18.979 1.00 58.12 86 VAL A O 1
ATOM 702 N N . ASN A 1 87 ? -16.966 18.306 18.668 1.00 49.34 87 ASN A N 1
ATOM 703 C CA . ASN A 1 87 ? -16.600 18.324 20.084 1.00 49.34 87 ASN A CA 1
ATOM 704 C C . ASN A 1 87 ? -16.498 19.757 20.653 1.00 49.34 87 ASN A C 1
ATOM 706 O O . ASN A 1 87 ? -15.729 19.976 21.593 1.00 49.34 87 ASN A O 1
ATOM 710 N N . VAL A 1 88 ? -17.241 20.700 20.053 1.00 44.75 88 VAL A N 1
ATOM 711 C CA . VAL A 1 88 ? -17.358 22.121 20.435 1.00 44.75 88 VAL A CA 1
ATOM 712 C C . VAL A 1 88 ? -18.773 22.410 20.916 1.00 44.75 88 VAL A C 1
ATOM 714 O O . VAL A 1 88 ? -19.716 21.948 20.236 1.00 44.75 88 VAL A O 1
#

Foldseek 3Di:
DVLVVLLVVLLVVLVVLVVDDDDPVVSQVSLVVSLVSLLVSCCVVPNCPDPLSVQSVPDSDSVSVSVSSVVVVVVVVVVVVVVVVVVD

Secondary structure (DSSP, 8-state):
-HHHHHHHHHHHHHHHHHH----HHHHHHHHHHHHHHHHHHHHHHH-TTSHHHHHHHH---HHHHHHHHHHHHHHHHHHHHHHHHTT-

Sequence (88 aa):
MYFCNEFKTLNSEIENLLKRDHHHVVHQRKFKTLKKEILGVLKTLLGEASREYRVVKLTNSPAIVFKVMNHIAARTETLTSIKTAVNV

pLDDT: mean 84.13, std 14.17, range [44.75, 96.88]